Protein AF-A0A256Z9U8-F1 (afdb_monomer_lite)

Radius of gyration: 17.67 Å; chains: 1; bounding box: 43×24×36 Å

Sequence (86 aa):
MPMILAIIVTVVKHIARGLASKLKLNILNAMLWGGMISLVIEHIWHGELAPWPPFLIAMKSPTKIPIMLQDISTIGTAMILAVVGT

Secondary structure (DSSP, 8-state):
-HHHHHHHHHHHHHH-HHHHHHTTHHHHHHHHHHHHHHHHHHHHHTTS--SSS---GGGGSTTTHHHHHHHHHHHHHHHHHHHH--

pLDDT: mean 76.13, std 10.76, range [50.75, 90.56]

Foldseek 3Di:
DLVVVLVVLVVCCVVCVVVCVVVVSVVVSVVSVVVVVVVVVVCVVVVCADPDPPGGSVVVPVVCVVVVVVCCVPVVVVVVCVVVVD

Structure (mmCIF, N/CA/C/O backbone):
data_AF-A0A256Z9U8-F1
#
_entry.id   AF-A0A256Z9U8-F1
#
loop_
_atom_site.group_PDB
_atom_site.id
_atom_site.type_symbol
_atom_site.label_atom_id
_atom_site.label_alt_id
_atom_site.label_comp_id
_atom_site.label_asym_id
_atom_site.label_entity_id
_atom_site.label_seq_id
_atom_site.pdbx_PDB_ins_code
_atom_site.Cartn_x
_atom_site.Cartn_y
_atom_site.Cartn_z
_atom_site.occupancy
_atom_site.B_iso_or_equiv
_atom_site.auth_seq_id
_atom_site.auth_comp_id
_atom_site.auth_asym_id
_atom_site.auth_atom_id
_atom_site.pdbx_PDB_model_num
ATOM 1 N N . MET A 1 1 ? 6.400 2.567 0.960 1.00 64.31 1 MET A N 1
ATOM 2 C CA . MET A 1 1 ? 5.587 1.629 1.776 1.00 64.31 1 MET A CA 1
ATOM 3 C C . MET A 1 1 ? 4.075 1.966 1.802 1.00 64.31 1 MET A C 1
ATOM 5 O O . MET A 1 1 ? 3.470 1.884 2.867 1.00 64.31 1 MET A O 1
ATOM 9 N N . PRO A 1 2 ? 3.403 2.308 0.681 1.00 72.00 2 PRO A N 1
ATOM 10 C CA . PRO A 1 2 ? 1.960 2.613 0.706 1.00 72.00 2 PRO A CA 1
ATOM 11 C C . PRO A 1 2 ? 1.078 1.372 0.946 1.00 72.00 2 PRO A C 1
ATOM 13 O O . PRO A 1 2 ? 0.027 1.472 1.572 1.00 72.00 2 PRO A O 1
ATOM 16 N N . MET A 1 3 ? 1.538 0.189 0.523 1.00 83.00 3 MET A N 1
ATOM 17 C CA . MET A 1 3 ? 0.810 -1.078 0.680 1.00 83.00 3 MET A CA 1
ATOM 18 C C . MET A 1 3 ? 0.645 -1.498 2.151 1.00 83.00 3 MET A C 1
ATOM 20 O O . MET A 1 3 ? -0.452 -1.851 2.570 1.00 83.00 3 MET A O 1
ATOM 24 N N . ILE A 1 4 ? 1.708 -1.410 2.957 1.00 84.75 4 ILE A N 1
ATOM 25 C CA . ILE A 1 4 ? 1.669 -1.753 4.390 1.00 84.75 4 ILE A CA 1
ATOM 26 C C . ILE A 1 4 ? 0.677 -0.849 5.132 1.00 84.75 4 ILE A C 1
ATOM 28 O O . ILE A 1 4 ? -0.137 -1.329 5.918 1.00 84.75 4 ILE A O 1
ATOM 32 N N . LEU A 1 5 ? 0.688 0.452 4.827 1.00 83.19 5 LEU A N 1
ATOM 33 C CA . LEU A 1 5 ? -0.228 1.416 5.432 1.00 83.19 5 LEU A CA 1
ATOM 34 C C . LEU A 1 5 ? -1.692 1.122 5.064 1.00 83.19 5 LEU A C 1
ATOM 36 O O . LEU A 1 5 ? -2.564 1.180 5.930 1.00 83.19 5 LEU A O 1
ATOM 40 N N . ALA A 1 6 ? -1.961 0.749 3.808 1.00 84.12 6 ALA A N 1
ATOM 41 C CA . ALA A 1 6 ? -3.294 0.347 3.358 1.00 84.12 6 ALA A CA 1
ATOM 42 C C . ALA A 1 6 ? -3.803 -0.900 4.104 1.00 84.12 6 ALA A C 1
ATOM 44 O O . ALA A 1 6 ? -4.958 -0.937 4.534 1.00 84.12 6 ALA A O 1
ATOM 45 N N . ILE A 1 7 ? -2.940 -1.900 4.320 1.00 87.75 7 ILE A N 1
ATOM 46 C CA . ILE A 1 7 ? -3.283 -3.122 5.065 1.00 87.75 7 ILE A CA 1
ATOM 47 C C . ILE A 1 7 ? -3.603 -2.791 6.524 1.00 87.75 7 ILE A C 1
ATOM 49 O O . ILE A 1 7 ? -4.658 -3.185 7.019 1.00 87.75 7 ILE A O 1
ATOM 53 N N . ILE A 1 8 ? -2.749 -2.011 7.195 1.00 87.81 8 ILE A N 1
ATOM 54 C CA . ILE A 1 8 ? -2.968 -1.597 8.589 1.00 87.81 8 ILE A CA 1
ATOM 55 C C . ILE A 1 8 ? -4.297 -0.847 8.721 1.00 87.81 8 ILE A C 1
ATOM 57 O O . ILE A 1 8 ? -5.112 -1.193 9.573 1.00 87.81 8 ILE A O 1
ATOM 61 N N . VAL A 1 9 ? -4.570 0.131 7.849 1.00 86.19 9 VAL A N 1
ATOM 62 C CA . VAL A 1 9 ? -5.832 0.890 7.873 1.00 86.19 9 VAL A CA 1
ATOM 63 C C . VAL A 1 9 ? -7.036 -0.016 7.600 1.00 86.19 9 VAL A C 1
ATOM 65 O O . VAL A 1 9 ? -8.081 0.155 8.231 1.00 86.19 9 VAL A O 1
ATOM 68 N N . THR A 1 10 ? -6.900 -1.016 6.726 1.00 86.12 10 THR A N 1
ATOM 69 C CA . THR A 1 10 ? -7.964 -1.996 6.455 1.00 86.12 10 THR A CA 1
ATOM 70 C C . THR A 1 10 ? -8.262 -2.853 7.692 1.00 86.12 10 THR A C 1
ATOM 72 O O . THR A 1 10 ? -9.431 -3.019 8.050 1.00 86.12 10 THR A O 1
ATOM 75 N N . VAL A 1 11 ? -7.227 -3.335 8.390 1.00 89.50 11 VAL A N 1
ATOM 76 C CA . VAL A 1 11 ? -7.354 -4.117 9.634 1.00 89.50 11 VAL A CA 1
ATOM 77 C C . VAL A 1 11 ? -7.952 -3.267 10.759 1.00 89.50 11 VAL A C 1
ATOM 79 O O . VAL A 1 11 ? -8.928 -3.673 11.389 1.00 89.50 11 VAL A O 1
ATOM 82 N N . VAL A 1 12 ? -7.449 -2.046 10.964 1.00 85.94 12 VAL A N 1
ATOM 83 C CA . VAL A 1 12 ? -7.954 -1.108 11.981 1.00 85.94 12 VAL A CA 1
ATOM 84 C C . VAL A 1 12 ? -9.412 -0.733 11.716 1.00 85.94 12 VAL A C 1
ATOM 86 O O . VAL A 1 12 ? -10.225 -0.736 12.640 1.00 85.94 12 VAL A O 1
ATOM 89 N N . LYS A 1 13 ? -9.791 -0.481 10.456 1.00 82.62 13 LYS A N 1
ATOM 90 C CA . LYS A 1 13 ? -11.191 -0.253 10.066 1.00 82.62 13 LYS A CA 1
ATOM 91 C C . LYS A 1 13 ? -12.073 -1.462 10.394 1.00 82.62 13 LYS A C 1
ATOM 93 O O . LYS A 1 13 ? -13.231 -1.277 10.768 1.00 82.62 13 LYS A O 1
ATOM 98 N N . HIS A 1 14 ? -11.553 -2.680 10.243 1.00 82.06 14 HIS A N 1
ATOM 99 C CA . HIS A 1 14 ? -12.306 -3.903 10.511 1.00 82.06 14 HIS A CA 1
ATOM 100 C C . HIS A 1 14 ? -12.562 -4.116 12.011 1.00 82.06 14 HIS A C 1
ATOM 102 O O . HIS A 1 14 ? -13.668 -4.514 12.373 1.00 82.06 14 HIS A O 1
ATOM 108 N N . ILE A 1 15 ? -11.582 -3.785 12.860 1.00 86.25 15 ILE A N 1
ATOM 109 C CA . ILE A 1 15 ? -11.647 -3.927 14.324 1.00 86.25 15 ILE A CA 1
ATOM 110 C C . ILE A 1 15 ? -12.429 -2.770 14.971 1.00 86.25 15 ILE A C 1
ATOM 112 O O . ILE A 1 15 ? -13.289 -2.992 15.818 1.00 86.25 15 ILE A O 1
ATOM 116 N N . ALA A 1 16 ? -12.185 -1.527 14.551 1.00 80.19 16 ALA A N 1
ATOM 117 C CA . ALA A 1 16 ? -12.703 -0.323 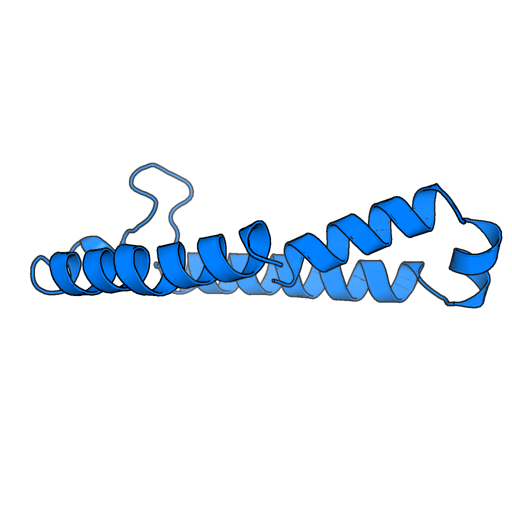15.202 1.00 80.19 16 ALA A CA 1
ATOM 118 C C . ALA A 1 16 ? -13.748 0.420 14.347 1.00 80.19 16 ALA A C 1
ATOM 120 O O . ALA A 1 16 ? -13.636 1.627 14.117 1.00 80.19 16 ALA A O 1
ATOM 121 N N . ARG A 1 17 ? -14.800 -0.278 13.887 1.00 70.69 17 ARG A N 1
ATOM 122 C CA . ARG A 1 17 ? -15.834 0.282 12.982 1.00 70.69 17 ARG A CA 1
ATOM 123 C C . ARG A 1 17 ? -16.470 1.590 13.489 1.00 70.69 17 ARG A C 1
ATOM 125 O O . ARG A 1 17 ? -16.745 2.481 12.687 1.00 70.69 17 ARG A O 1
ATOM 132 N N . GLY A 1 18 ? -16.647 1.735 14.807 1.00 72.62 18 GLY A N 1
ATOM 133 C CA . GLY A 1 18 ? -17.219 2.938 15.430 1.00 72.62 18 GLY A CA 1
ATOM 134 C C . GLY A 1 18 ? -16.338 4.191 15.315 1.00 72.62 18 GLY A C 1
ATOM 135 O O . GLY A 1 18 ? -16.844 5.277 15.036 1.00 72.62 18 GLY A O 1
ATOM 136 N N . LEU A 1 19 ? -15.016 4.050 15.462 1.00 70.38 19 LEU A N 1
ATOM 137 C CA . LEU A 1 19 ? -14.057 5.149 15.275 1.00 70.38 19 LEU A CA 1
ATOM 138 C C . LEU A 1 19 ? -13.721 5.359 13.795 1.00 70.38 19 LEU A C 1
ATOM 140 O O . LEU A 1 19 ? -13.536 6.492 13.355 1.00 70.38 19 LEU A O 1
ATOM 144 N N . ALA A 1 20 ? -13.727 4.282 13.008 1.00 70.81 20 ALA A N 1
ATOM 145 C CA . ALA A 1 20 ? -13.453 4.320 11.579 1.00 70.81 20 ALA A CA 1
ATOM 146 C C . ALA A 1 20 ? -14.444 5.193 10.800 1.00 70.81 20 ALA A C 1
ATOM 148 O O . ALA A 1 20 ? -14.047 5.886 9.861 1.00 70.81 20 ALA A O 1
ATOM 149 N N . SER A 1 21 ? -15.717 5.186 11.208 1.00 68.31 21 SER A N 1
ATOM 150 C CA . SER A 1 21 ? -16.745 6.030 10.596 1.00 68.31 21 SER A CA 1
ATOM 151 C C . SER A 1 21 ? -16.582 7.507 10.984 1.00 68.31 21 SER A C 1
ATOM 153 O O . SER A 1 21 ? -16.697 8.381 10.127 1.00 68.31 21 SER A O 1
ATOM 155 N N . LYS A 1 22 ? -16.211 7.800 12.243 1.00 74.31 22 LYS A N 1
ATOM 156 C CA . LYS A 1 22 ? -15.951 9.176 12.714 1.00 74.31 22 LYS A CA 1
ATOM 157 C C . LYS A 1 22 ? -14.724 9.806 12.052 1.00 74.31 22 LYS A C 1
ATOM 159 O O . LYS A 1 22 ? -14.751 10.979 11.700 1.00 74.31 22 LYS A O 1
ATOM 164 N N . LEU A 1 23 ? -13.670 9.018 11.851 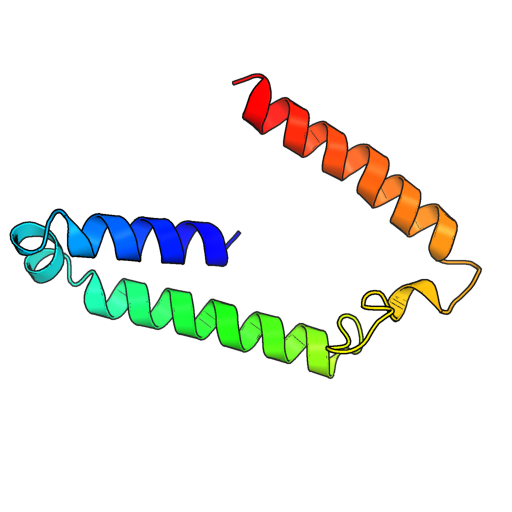1.00 79.00 23 LEU A N 1
ATOM 165 C CA . LEU A 1 23 ? -12.397 9.458 11.269 1.00 79.00 23 LEU A CA 1
ATOM 166 C C . LEU A 1 23 ? -12.360 9.375 9.734 1.00 79.00 23 LEU A C 1
ATOM 168 O O . LEU A 1 23 ? -11.311 9.602 9.139 1.00 79.00 23 LEU A O 1
ATOM 172 N N . LYS A 1 24 ? -13.475 9.023 9.074 1.00 82.38 24 LYS A N 1
ATOM 173 C CA . LYS A 1 24 ? -13.546 8.825 7.614 1.00 82.38 24 LYS A CA 1
ATOM 174 C C . LYS A 1 24 ? -12.461 7.875 7.075 1.00 82.38 24 LYS A C 1
ATOM 176 O O . LYS A 1 24 ? -12.015 8.023 5.936 1.00 82.38 24 LYS A O 1
ATOM 181 N N . LEU A 1 25 ? -12.090 6.840 7.841 1.00 81.56 25 LEU A N 1
ATOM 182 C CA . LEU A 1 25 ? -11.065 5.862 7.436 1.00 81.56 25 LEU A CA 1
ATOM 183 C C . LEU A 1 25 ? -11.411 5.153 6.121 1.00 81.56 25 LEU A C 1
ATOM 185 O O . LEU A 1 25 ? -10.530 4.630 5.452 1.00 81.56 25 LEU A O 1
ATOM 189 N N . ASN A 1 26 ? -12.684 5.155 5.721 1.00 81.00 26 ASN A N 1
ATOM 190 C CA . ASN A 1 26 ? -13.109 4.612 4.437 1.0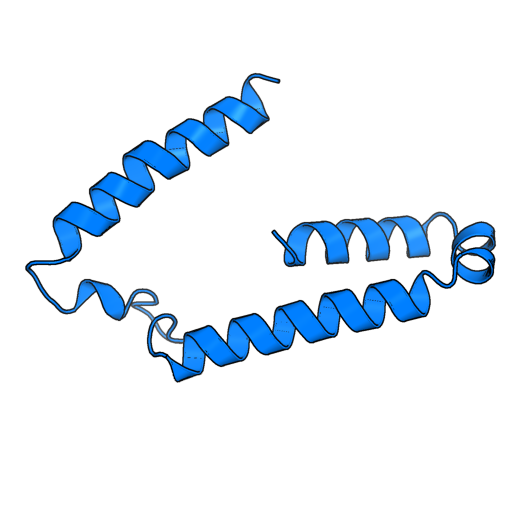0 81.00 26 ASN A CA 1
ATOM 191 C C . ASN A 1 26 ? -12.548 5.402 3.238 1.00 81.00 26 ASN A C 1
ATOM 193 O O . ASN A 1 26 ? -12.105 4.794 2.268 1.00 81.00 26 ASN A O 1
ATOM 197 N N . ILE A 1 27 ? -12.517 6.737 3.328 1.00 87.00 27 ILE A N 1
ATOM 198 C CA . ILE A 1 27 ? -11.945 7.610 2.289 1.00 87.00 27 ILE A CA 1
ATOM 199 C C . ILE A 1 27 ? -10.425 7.474 2.280 1.00 87.00 27 ILE A C 1
ATOM 201 O O . ILE A 1 27 ? -9.836 7.293 1.219 1.00 87.00 27 ILE A O 1
ATOM 205 N N . LEU A 1 28 ? -9.800 7.475 3.461 1.00 86.19 28 LEU A N 1
ATOM 206 C CA . LEU A 1 28 ? -8.355 7.279 3.580 1.00 86.19 28 LEU A CA 1
ATOM 207 C C . LEU A 1 28 ? -7.917 5.934 2.982 1.00 86.19 28 LEU A C 1
ATOM 209 O O . LEU A 1 28 ? -6.957 5.879 2.219 1.00 86.19 28 LEU A O 1
ATOM 213 N N . ASN A 1 29 ? -8.656 4.859 3.271 1.00 86.38 29 ASN A N 1
ATOM 214 C CA . ASN A 1 29 ? -8.403 3.544 2.692 1.00 86.38 29 ASN A CA 1
ATOM 215 C C . ASN A 1 29 ? -8.529 3.565 1.161 1.00 86.38 29 ASN A C 1
ATOM 217 O O . ASN A 1 29 ? -7.673 3.017 0.476 1.00 86.38 29 ASN A O 1
ATOM 221 N N . ALA A 1 30 ? -9.554 4.226 0.614 1.00 86.62 30 ALA A N 1
ATOM 222 C CA . ALA A 1 30 ? -9.729 4.348 -0.833 1.00 86.62 30 ALA A CA 1
ATOM 223 C C . ALA A 1 30 ? -8.581 5.125 -1.506 1.00 86.62 30 ALA A C 1
ATOM 225 O O . ALA A 1 30 ? -8.107 4.706 -2.558 1.00 86.62 30 ALA A O 1
ATOM 226 N N . MET A 1 31 ? -8.084 6.204 -0.888 1.00 88.75 31 MET A N 1
ATOM 227 C CA . MET A 1 31 ? -6.933 6.962 -1.404 1.00 88.75 31 MET A CA 1
ATOM 228 C C . MET A 1 31 ? -5.634 6.149 -1.347 1.00 88.75 31 MET A C 1
ATOM 230 O O . MET A 1 31 ? -4.856 6.175 -2.297 1.00 88.75 31 MET A O 1
ATOM 234 N N . LEU A 1 32 ? -5.412 5.391 -0.267 1.00 89.25 32 LEU A N 1
ATOM 235 C CA . LEU A 1 32 ? -4.236 4.527 -0.116 1.00 89.25 32 LEU A CA 1
ATOM 236 C C . LEU A 1 32 ? -4.225 3.386 -1.139 1.00 89.25 32 LEU A C 1
ATOM 238 O O . LEU A 1 32 ? -3.200 3.141 -1.774 1.00 89.25 32 LEU A O 1
ATOM 242 N N . TRP A 1 33 ? -5.365 2.719 -1.333 1.00 88.25 33 TRP A N 1
ATOM 243 C CA . TRP A 1 33 ? -5.510 1.685 -2.358 1.00 88.25 33 TRP A CA 1
ATOM 244 C C . TRP A 1 33 ? -5.399 2.258 -3.773 1.00 88.25 33 TRP A C 1
ATOM 246 O O . TRP A 1 33 ? -4.723 1.668 -4.609 1.00 88.25 33 TRP A O 1
ATOM 256 N N . GLY A 1 34 ? -5.980 3.433 -4.031 1.00 90.56 34 GLY A N 1
ATOM 257 C CA . GLY A 1 34 ? -5.840 4.128 -5.311 1.00 90.56 34 GLY A CA 1
ATOM 258 C C . GLY A 1 34 ? -4.386 4.477 -5.638 1.00 90.56 34 GLY A C 1
ATOM 259 O O . GLY A 1 34 ? -3.909 4.162 -6.725 1.00 90.56 34 GLY A O 1
ATOM 260 N N . GLY A 1 35 ? -3.650 5.050 -4.680 1.00 86.88 35 GLY A N 1
ATOM 261 C CA . GLY A 1 35 ? -2.229 5.364 -4.847 1.00 86.88 35 GLY A CA 1
ATOM 262 C C . GLY A 1 35 ? -1.363 4.118 -5.048 1.00 86.88 35 GLY A C 1
ATOM 263 O O . GLY A 1 35 ? -0.477 4.119 -5.895 1.00 86.88 35 GLY A O 1
ATOM 264 N N . MET A 1 36 ? -1.646 3.030 -4.325 1.00 86.44 36 MET A N 1
ATOM 265 C CA . MET A 1 36 ? -0.958 1.746 -4.499 1.00 86.44 36 MET A CA 1
ATOM 266 C C . MET A 1 36 ? -1.160 1.173 -5.905 1.00 86.44 36 MET A C 1
ATOM 268 O O . MET A 1 36 ? -0.183 0.795 -6.547 1.00 86.44 36 MET A O 1
ATOM 272 N N . ILE A 1 37 ? -2.399 1.155 -6.401 1.00 86.81 37 ILE A N 1
ATOM 273 C CA . ILE A 1 37 ? -2.716 0.641 -7.738 1.00 86.81 37 ILE A CA 1
ATOM 274 C C . ILE A 1 37 ? -2.047 1.503 -8.813 1.00 86.81 37 ILE A C 1
ATOM 276 O O . ILE A 1 37 ? -1.425 0.958 -9.722 1.00 86.81 37 ILE A O 1
ATOM 280 N N . SER A 1 38 ? -2.114 2.832 -8.686 1.00 85.88 38 SER A N 1
ATOM 281 C CA . SER A 1 38 ? -1.476 3.753 -9.634 1.00 85.88 38 SER A CA 1
ATOM 282 C C . SER A 1 38 ? 0.035 3.532 -9.711 1.00 85.88 38 SER A C 1
ATOM 284 O O . SER A 1 38 ? 0.589 3.449 -10.800 1.00 85.88 38 SER A O 1
ATOM 286 N N . LEU A 1 39 ? 0.689 3.347 -8.564 1.00 82.06 39 LEU A N 1
ATOM 287 C CA . LEU A 1 39 ? 2.134 3.148 -8.488 1.00 82.06 39 LEU A CA 1
ATOM 288 C C . LEU A 1 39 ? 2.558 1.797 -9.089 1.00 82.06 39 LEU A C 1
ATOM 290 O O . LEU A 1 39 ? 3.571 1.719 -9.777 1.00 82.06 39 LEU A O 1
ATOM 294 N N . VAL A 1 40 ? 1.762 0.736 -8.902 1.00 80.31 40 VAL A N 1
ATOM 295 C CA . VAL A 1 40 ? 1.995 -0.563 -9.563 1.00 80.31 40 VAL A CA 1
ATOM 296 C C . VAL A 1 40 ? 1.854 -0.439 -11.081 1.00 80.31 40 VAL A C 1
ATOM 298 O O . VAL A 1 40 ? 2.693 -0.959 -11.815 1.00 80.31 40 VAL A O 1
ATOM 301 N N . ILE A 1 41 ? 0.832 0.276 -11.558 1.00 84.25 41 ILE A N 1
ATOM 302 C CA . ILE A 1 41 ? 0.630 0.525 -12.992 1.00 84.25 41 ILE A CA 1
ATOM 303 C C . ILE A 1 41 ? 1.813 1.300 -13.577 1.00 84.25 41 ILE A C 1
ATOM 305 O O . ILE A 1 41 ? 2.298 0.936 -14.646 1.00 84.25 41 ILE A O 1
ATOM 309 N N . GLU A 1 42 ? 2.321 2.314 -12.873 1.00 80.06 42 GLU A N 1
ATOM 310 C CA . GLU A 1 42 ? 3.492 3.079 -13.313 1.00 80.06 42 GLU A CA 1
ATOM 311 C C . GLU A 1 42 ? 4.728 2.200 -13.487 1.00 80.06 42 GLU A C 1
ATOM 313 O O . GLU A 1 42 ? 5.422 2.348 -14.489 1.00 80.06 42 GLU A O 1
ATOM 318 N N . HIS A 1 43 ? 4.982 1.262 -12.575 1.00 73.25 43 HIS A N 1
ATOM 319 C CA . HIS A 1 43 ? 6.143 0.375 -12.683 1.00 73.25 43 HIS A CA 1
ATOM 320 C C . HIS A 1 43 ? 5.984 -0.683 -13.784 1.00 73.25 43 HIS A C 1
ATOM 322 O O . HIS A 1 43 ? 6.971 -1.076 -14.411 1.00 73.25 43 HIS A O 1
ATOM 328 N N . ILE A 1 44 ? 4.752 -1.134 -14.049 1.00 74.94 44 ILE A N 1
ATOM 329 C CA . ILE A 1 44 ? 4.456 -2.017 -15.186 1.00 74.94 44 ILE A CA 1
ATOM 330 C C . ILE A 1 44 ? 4.662 -1.257 -16.504 1.00 74.94 44 ILE A C 1
ATOM 332 O O . ILE A 1 44 ? 5.291 -1.777 -17.424 1.00 74.94 44 ILE A O 1
ATOM 336 N N . TRP A 1 45 ? 4.181 -0.012 -16.590 1.00 74.81 45 TRP A N 1
ATOM 337 C CA . TRP A 1 45 ? 4.304 0.827 -17.785 1.00 74.81 45 TRP A CA 1
ATOM 338 C C . TRP A 1 45 ? 5.742 1.299 -18.043 1.00 74.81 45 TRP A C 1
ATOM 340 O O . TRP A 1 45 ? 6.177 1.336 -19.191 1.00 74.81 45 TRP A O 1
ATOM 350 N N . HIS A 1 46 ? 6.509 1.598 -16.989 1.00 70.81 46 HIS A N 1
ATOM 351 C CA . HIS A 1 46 ? 7.942 1.906 -17.083 1.00 70.81 46 HIS A CA 1
ATOM 352 C C . HIS A 1 46 ? 8.807 0.674 -17.398 1.00 70.81 46 HIS A C 1
ATOM 354 O O . HIS A 1 46 ? 10.003 0.815 -17.651 1.00 70.81 46 HIS A O 1
ATOM 360 N N . GLY A 1 47 ? 8.223 -0.530 -17.431 1.00 65.75 47 GLY A N 1
ATOM 361 C CA . GLY A 1 47 ? 8.936 -1.756 -17.782 1.00 65.75 47 GLY A CA 1
ATOM 362 C C . GLY A 1 47 ? 9.906 -2.234 -16.700 1.00 65.75 47 GLY A C 1
ATOM 363 O O . GLY A 1 47 ? 10.830 -2.986 -16.999 1.00 65.75 47 GLY A O 1
ATOM 364 N N . GLU A 1 48 ? 9.708 -1.812 -15.451 1.00 62.25 48 GLU A N 1
ATOM 365 C CA . GLU A 1 48 ? 10.509 -2.237 -14.297 1.00 62.25 48 GLU A CA 1
ATOM 366 C C . GLU A 1 48 ? 9.939 -3.498 -13.633 1.00 62.25 48 GLU A C 1
ATOM 368 O O . GLU A 1 48 ? 10.683 -4.252 -13.006 1.00 62.25 48 GLU A O 1
ATOM 373 N N . LEU A 1 49 ? 8.639 -3.758 -13.825 1.00 63.44 49 LEU A N 1
ATOM 374 C CA . LEU A 1 49 ? 7.909 -4.914 -13.306 1.00 63.44 49 LEU A CA 1
ATOM 375 C C . LEU A 1 49 ? 7.155 -5.637 -14.437 1.00 63.44 49 LEU A C 1
ATOM 377 O O . LEU A 1 49 ? 6.222 -5.087 -15.018 1.00 63.44 49 LEU A O 1
ATOM 381 N N . ALA A 1 50 ? 7.518 -6.891 -14.728 1.00 63.09 50 ALA A N 1
ATOM 382 C CA . ALA A 1 50 ? 6.695 -7.791 -15.551 1.00 63.09 50 ALA A CA 1
ATOM 383 C C . ALA A 1 50 ? 5.817 -8.692 -14.671 1.00 63.09 50 ALA A C 1
ATOM 385 O O . ALA A 1 50 ? 6.313 -9.199 -13.671 1.00 63.09 50 ALA A O 1
ATOM 386 N N . PRO A 1 51 ? 4.557 -8.981 -15.050 1.00 66.62 51 PRO A N 1
ATOM 387 C CA . PRO A 1 51 ? 3.721 -9.965 -14.357 1.00 66.62 51 PRO A CA 1
ATOM 388 C C . PRO A 1 51 ? 4.121 -11.427 -14.641 1.00 66.62 51 PRO A C 1
ATOM 390 O O . PRO A 1 51 ? 3.595 -12.336 -14.002 1.00 66.62 51 PRO A O 1
ATOM 393 N N . TRP A 1 52 ? 5.050 -11.667 -15.572 1.00 65.25 52 TRP A N 1
ATOM 394 C CA . TRP A 1 52 ? 5.650 -12.976 -15.844 1.00 65.25 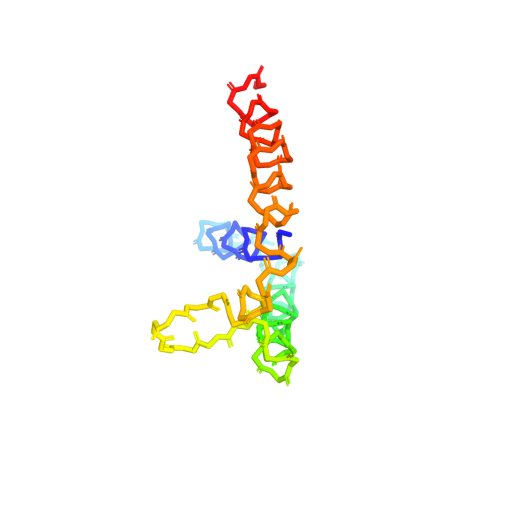52 TRP A CA 1
ATOM 395 C C . TRP A 1 52 ? 7.130 -13.001 -15.420 1.00 65.25 52 TRP A C 1
ATOM 397 O O . TRP A 1 52 ? 7.821 -11.985 -15.532 1.00 65.25 52 TRP A O 1
ATOM 407 N N . PRO A 1 53 ? 7.655 -14.149 -14.954 1.00 60.06 53 PRO A N 1
ATOM 408 C CA . PRO A 1 53 ? 9.075 -14.274 -14.645 1.00 60.06 53 PRO A CA 1
ATOM 409 C C . PRO A 1 53 ? 9.919 -14.076 -15.922 1.00 60.06 53 PRO A C 1
ATOM 411 O O . PRO A 1 53 ? 9.557 -14.629 -16.965 1.00 60.06 53 PRO A O 1
ATOM 414 N N . PRO A 1 54 ? 11.047 -13.335 -15.881 1.00 62.78 54 PRO A N 1
ATOM 415 C CA . PRO A 1 54 ? 11.691 -12.695 -14.728 1.00 62.78 54 PRO A CA 1
ATOM 416 C C . PRO A 1 54 ? 11.170 -11.268 -14.450 1.00 62.78 54 PRO A C 1
ATOM 418 O O . PRO A 1 54 ? 11.287 -10.375 -15.283 1.00 62.78 54 PRO A O 1
ATOM 421 N N . PHE A 1 55 ? 10.659 -11.048 -13.234 1.00 61.69 55 PHE A N 1
ATOM 422 C CA . PHE A 1 55 ? 9.977 -9.818 -12.798 1.00 61.69 55 PHE A CA 1
ATOM 423 C C . PHE A 1 55 ? 10.839 -8.537 -12.872 1.00 61.69 55 PHE A C 1
ATOM 425 O O . PHE A 1 55 ? 10.284 -7.450 -12.987 1.00 61.69 55 PHE A O 1
ATOM 432 N N . LEU A 1 56 ? 12.176 -8.660 -12.837 1.00 62.78 56 LEU A N 1
ATOM 433 C CA . LEU A 1 56 ? 13.154 -7.559 -12.847 1.00 62.78 56 LEU A CA 1
ATOM 434 C C . LEU A 1 56 ? 13.710 -7.299 -14.257 1.00 62.78 56 LEU A C 1
ATOM 436 O O . LEU A 1 56 ? 14.893 -7.526 -14.526 1.00 62.78 56 LEU A O 1
ATOM 440 N N . ILE A 1 57 ? 12.876 -6.812 -15.179 1.00 59.22 57 ILE A N 1
ATOM 441 C CA . ILE A 1 57 ? 13.298 -6.553 -16.572 1.00 59.22 57 ILE A CA 1
ATOM 442 C C . ILE A 1 57 ? 14.440 -5.514 -16.643 1.00 59.22 57 ILE A C 1
ATOM 444 O O . ILE A 1 57 ? 15.266 -5.564 -17.557 1.00 59.22 57 ILE A O 1
ATOM 448 N N . ALA A 1 58 ? 14.578 -4.644 -15.636 1.00 54.94 58 ALA A N 1
ATOM 449 C CA . ALA A 1 58 ? 15.693 -3.700 -15.502 1.00 54.94 58 ALA A CA 1
ATOM 450 C C . ALA A 1 58 ? 17.088 -4.371 -15.420 1.00 54.94 58 ALA A C 1
ATOM 452 O O . ALA A 1 58 ? 18.092 -3.757 -15.788 1.00 54.94 58 ALA A O 1
ATOM 453 N N . MET A 1 59 ? 17.165 -5.653 -15.039 1.00 53.59 59 MET A N 1
ATOM 454 C CA . MET A 1 59 ? 18.404 -6.448 -15.040 1.00 53.59 59 MET A CA 1
ATOM 455 C C . MET A 1 59 ? 18.806 -6.965 -16.432 1.00 53.59 59 MET A C 1
ATOM 457 O O . MET A 1 59 ? 19.827 -7.633 -16.567 1.00 53.59 59 MET A O 1
ATOM 461 N N . LYS A 1 60 ? 18.049 -6.667 -17.495 1.00 53.59 60 LYS A N 1
ATOM 462 C CA . LYS A 1 60 ? 18.361 -7.135 -18.857 1.00 53.59 60 LYS A CA 1
ATOM 463 C C . LYS A 1 60 ? 19.624 -6.486 -19.452 1.00 53.59 60 LYS A C 1
ATOM 465 O O . LYS A 1 60 ? 20.182 -7.017 -20.408 1.00 53.59 60 LYS A O 1
ATOM 470 N N . SER A 1 61 ? 20.096 -5.367 -18.890 1.00 55.47 61 SER A N 1
ATOM 471 C CA . SER A 1 61 ? 21.377 -4.750 -19.262 1.00 55.47 61 SER A CA 1
ATOM 472 C C . SER A 1 61 ? 22.502 -5.286 -18.362 1.00 55.47 61 SER A C 1
ATOM 474 O O . SER A 1 61 ? 22.502 -4.973 -17.168 1.00 55.47 61 SER A O 1
ATOM 476 N N . PRO A 1 62 ? 23.490 -6.038 -18.890 1.00 58.50 62 PRO A N 1
ATOM 477 C CA . PRO A 1 62 ? 24.505 -6.733 -18.084 1.00 58.50 62 PRO A CA 1
ATOM 478 C C . PRO A 1 62 ? 25.370 -5.803 -17.220 1.00 58.50 62 PRO A C 1
ATOM 480 O O . PRO A 1 62 ? 25.892 -6.213 -16.190 1.00 58.50 62 PRO A O 1
ATOM 483 N N . THR A 1 63 ? 25.467 -4.527 -17.588 1.00 61.50 63 THR A N 1
ATOM 484 C CA . THR A 1 63 ? 26.164 -3.476 -16.833 1.00 61.50 63 THR A CA 1
ATOM 485 C C . THR A 1 63 ? 25.440 -3.015 -15.566 1.00 61.50 63 THR A C 1
ATOM 487 O O . THR A 1 63 ? 26.092 -2.493 -14.668 1.00 61.50 63 THR A O 1
ATOM 490 N N . LYS A 1 64 ? 24.116 -3.198 -15.462 1.00 59.59 64 LYS A N 1
ATOM 491 C CA . LYS A 1 64 ? 23.299 -2.710 -14.330 1.00 59.59 64 LYS A CA 1
ATOM 492 C C . LYS A 1 64 ? 22.969 -3.791 -13.293 1.00 59.59 64 LYS A C 1
ATOM 494 O O . LYS A 1 64 ? 22.579 -3.462 -12.178 1.00 59.59 64 LYS A O 1
ATOM 499 N N . ILE A 1 65 ? 23.186 -5.062 -13.639 1.00 63.72 65 ILE A N 1
ATOM 500 C CA . ILE A 1 65 ? 23.006 -6.226 -12.757 1.00 63.72 65 ILE A CA 1
ATOM 501 C C . ILE A 1 65 ? 23.813 -6.117 -11.449 1.00 63.72 65 ILE A C 1
ATOM 503 O O . ILE A 1 65 ? 23.206 -6.265 -10.388 1.00 63.72 65 ILE A O 1
ATOM 507 N N . PRO A 1 66 ? 25.141 -5.860 -11.470 1.00 66.12 66 PRO A N 1
ATOM 508 C CA . PRO A 1 66 ? 25.924 -5.850 -10.234 1.00 66.12 66 PRO A CA 1
ATOM 509 C C . PRO A 1 66 ? 25.544 -4.687 -9.310 1.00 66.12 66 PRO A C 1
ATOM 511 O O . PRO A 1 66 ? 25.502 -4.867 -8.099 1.00 66.12 66 PRO A O 1
ATOM 514 N N . ILE A 1 67 ? 25.196 -3.529 -9.879 1.00 70.69 67 ILE A N 1
ATOM 515 C CA . ILE A 1 67 ? 24.797 -2.330 -9.126 1.00 70.69 67 ILE A CA 1
ATOM 516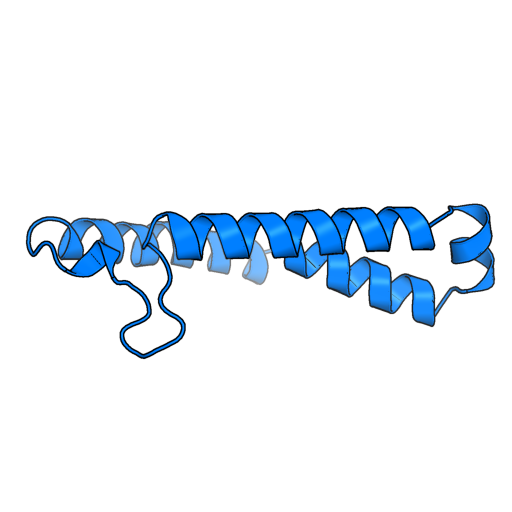 C C . ILE A 1 67 ? 23.452 -2.559 -8.426 1.00 70.69 67 ILE A C 1
ATOM 518 O O . ILE A 1 67 ? 23.353 -2.366 -7.221 1.00 70.69 67 ILE A O 1
ATOM 522 N N . MET A 1 68 ? 22.446 -3.088 -9.132 1.00 71.12 68 MET A N 1
ATOM 523 C CA . MET A 1 68 ? 21.151 -3.409 -8.514 1.00 71.12 68 MET A CA 1
ATOM 524 C C . MET A 1 68 ? 21.260 -4.482 -7.426 1.00 71.12 68 MET A C 1
ATOM 526 O O . MET A 1 68 ? 20.594 -4.380 -6.399 1.00 71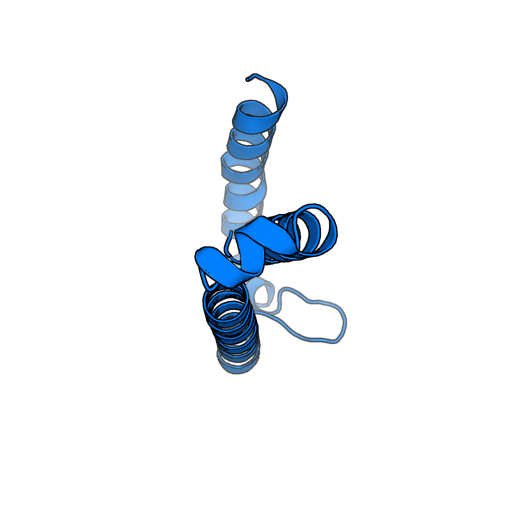.12 68 MET A O 1
ATOM 530 N N . LEU A 1 69 ? 22.087 -5.515 -7.623 1.00 77.50 69 LEU A N 1
ATOM 531 C CA . LEU A 1 69 ? 22.299 -6.539 -6.594 1.00 77.50 69 LEU A CA 1
ATOM 532 C C . LEU A 1 69 ? 23.004 -5.969 -5.362 1.00 77.50 69 LEU A C 1
ATOM 534 O O . LEU A 1 69 ? 22.662 -6.337 -4.239 1.00 77.50 69 LEU A O 1
ATOM 538 N N . GLN A 1 70 ? 23.950 -5.054 -5.560 1.00 80.00 70 GLN A N 1
ATOM 539 C CA . GLN A 1 70 ? 24.618 -4.361 -4.469 1.00 80.00 70 GLN A CA 1
ATOM 540 C C . GLN A 1 70 ? 23.653 -3.450 -3.706 1.00 80.00 70 GLN A C 1
ATOM 542 O O . GLN A 1 70 ? 23.670 -3.465 -2.476 1.00 80.00 70 GLN A O 1
ATOM 547 N N . ASP A 1 71 ? 22.770 -2.732 -4.398 1.00 75.69 71 ASP A N 1
ATOM 548 C CA . ASP A 1 71 ? 21.756 -1.877 -3.774 1.00 75.69 71 ASP A CA 1
ATOM 549 C C . ASP A 1 71 ? 20.740 -2.705 -2.975 1.00 75.69 71 ASP A C 1
ATOM 551 O O . ASP A 1 71 ? 20.464 -2.400 -1.815 1.00 75.69 71 ASP A O 1
ATOM 555 N N . ILE A 1 72 ? 20.248 -3.818 -3.532 1.00 79.69 72 ILE A N 1
ATOM 556 C CA . ILE A 1 72 ? 19.365 -4.752 -2.813 1.00 79.69 72 ILE A CA 1
ATOM 557 C C . ILE A 1 72 ? 20.085 -5.352 -1.600 1.00 79.69 72 ILE A C 1
ATOM 559 O O . ILE A 1 72 ? 19.500 -5.451 -0.523 1.00 79.69 72 ILE A O 1
ATOM 563 N N . SER A 1 73 ? 21.356 -5.728 -1.744 1.00 82.62 73 SER A N 1
ATOM 564 C CA . SER A 1 73 ? 22.141 -6.293 -0.649 1.00 82.62 73 SER A CA 1
ATOM 565 C C . SER A 1 73 ? 22.377 -5.274 0.457 1.00 82.62 73 SER A C 1
ATOM 567 O O . SER A 1 73 ? 22.213 -5.603 1.621 1.00 82.62 73 SER A O 1
ATOM 569 N N . THR A 1 74 ? 22.795 -4.056 0.136 1.00 83.75 74 THR A N 1
ATOM 570 C CA . THR A 1 74 ? 23.223 -3.069 1.138 1.00 83.75 74 THR A CA 1
ATOM 571 C C . THR A 1 74 ? 22.040 -2.328 1.745 1.00 83.75 74 THR A C 1
ATOM 573 O O . THR A 1 74 ? 21.884 -2.315 2.964 1.00 83.75 74 THR A O 1
ATOM 576 N N . ILE A 1 75 ? 21.156 -1.776 0.916 1.00 83.50 75 ILE A N 1
ATOM 577 C CA . ILE A 1 75 ? 19.984 -1.033 1.383 1.00 83.50 75 ILE A CA 1
ATOM 578 C C . ILE A 1 75 ? 18.950 -2.003 1.958 1.00 83.50 75 ILE A C 1
ATOM 580 O O . ILE A 1 75 ? 18.398 -1.746 3.027 1.00 83.50 75 ILE A O 1
ATOM 584 N N . GLY A 1 76 ? 18.731 -3.150 1.309 1.00 81.19 76 GLY A N 1
ATOM 585 C CA . GLY A 1 76 ? 17.789 -4.159 1.794 1.00 81.19 76 GLY A CA 1
ATOM 586 C C . GLY A 1 76 ? 18.190 -4.739 3.151 1.00 81.19 76 GLY A C 1
ATOM 587 O O . GLY A 1 76 ? 17.345 -4.831 4.041 1.00 81.19 76 GLY A O 1
ATOM 588 N N . THR A 1 77 ? 19.472 -5.061 3.366 1.00 84.81 77 THR A N 1
ATOM 589 C CA . THR A 1 77 ? 19.935 -5.532 4.686 1.00 84.81 77 THR A CA 1
ATOM 590 C C . THR A 1 77 ? 19.887 -4.435 5.743 1.00 84.81 77 THR A C 1
ATOM 592 O O . THR A 1 77 ? 19.434 -4.706 6.852 1.00 84.81 77 THR A O 1
ATOM 595 N N . ALA A 1 78 ? 20.262 -3.195 5.413 1.00 84.88 78 ALA A N 1
ATOM 596 C CA . ALA A 1 78 ? 20.146 -2.067 6.335 1.00 84.88 78 ALA A CA 1
ATOM 597 C C . ALA A 1 78 ? 18.692 -1.839 6.782 1.00 84.88 78 ALA A C 1
ATOM 599 O O . ALA A 1 78 ? 18.432 -1.639 7.967 1.00 84.88 78 ALA A O 1
ATOM 600 N N . MET A 1 79 ? 17.732 -1.935 5.858 1.00 83.31 79 MET A N 1
ATOM 601 C CA . MET A 1 79 ? 16.306 -1.831 6.175 1.00 83.31 79 MET A CA 1
ATOM 602 C C . MET A 1 79 ? 15.813 -2.997 7.039 1.00 83.31 79 MET A C 1
ATOM 604 O O . MET A 1 79 ? 15.054 -2.769 7.976 1.00 83.31 79 MET A O 1
ATOM 608 N N . ILE A 1 80 ? 16.251 -4.233 6.767 1.00 86.44 80 ILE A N 1
ATOM 609 C CA . ILE A 1 80 ? 15.913 -5.397 7.604 1.00 86.44 80 ILE A CA 1
ATOM 610 C C . ILE A 1 80 ? 16.446 -5.203 9.025 1.00 86.44 80 ILE A C 1
ATOM 612 O O . ILE A 1 80 ? 15.705 -5.393 9.986 1.00 86.44 80 ILE A O 1
ATOM 616 N N . LEU A 1 81 ? 17.703 -4.780 9.166 1.00 85.12 81 LEU A N 1
ATOM 617 C CA . LEU A 1 81 ? 18.314 -4.512 10.466 1.00 85.12 81 LEU A CA 1
ATOM 618 C C . LEU A 1 81 ? 17.607 -3.379 11.212 1.00 85.12 81 LEU A C 1
ATOM 620 O O . LEU A 1 81 ? 17.428 -3.479 12.418 1.00 85.12 81 LEU A O 1
ATOM 624 N N . ALA A 1 82 ? 17.157 -2.339 10.511 1.00 84.81 82 ALA A N 1
ATOM 625 C CA . ALA A 1 82 ? 16.408 -1.247 11.121 1.00 84.81 82 ALA A CA 1
ATOM 626 C C . ALA A 1 82 ? 15.020 -1.669 11.630 1.00 84.81 82 ALA A C 1
ATOM 628 O O . ALA A 1 82 ? 14.519 -1.045 12.550 1.00 84.81 82 ALA A O 1
ATOM 629 N N . VAL A 1 83 ? 14.396 -2.696 11.044 1.00 84.00 83 VAL A N 1
ATOM 630 C CA . VAL A 1 83 ? 13.068 -3.188 11.462 1.00 84.00 83 VAL A CA 1
ATOM 631 C C . VAL A 1 83 ? 13.166 -4.290 12.516 1.00 84.00 83 VAL A C 1
ATOM 633 O O . VAL A 1 83 ? 12.305 -4.386 13.379 1.00 84.00 83 VAL A O 1
ATOM 636 N N . VAL A 1 84 ? 14.183 -5.147 12.431 1.00 87.94 84 VAL A N 1
ATOM 637 C CA . VAL A 1 84 ? 14.385 -6.260 13.374 1.00 87.94 84 VAL A CA 1
ATOM 638 C C . VAL A 1 84 ? 15.184 -5.821 14.605 1.00 87.94 84 VAL A C 1
ATOM 640 O O . VAL A 1 84 ? 15.048 -6.417 15.669 1.00 87.94 84 VAL A O 1
ATOM 643 N N . GLY A 1 85 ? 16.031 -4.799 14.465 1.00 63.41 85 GLY A N 1
ATOM 644 C CA . GLY A 1 85 ? 16.881 -4.268 15.531 1.00 63.41 85 GLY A CA 1
ATOM 645 C C . GLY A 1 85 ? 16.239 -3.178 16.397 1.00 63.41 85 GLY A C 1
ATOM 646 O O . GLY A 1 85 ? 16.888 -2.736 17.343 1.00 63.41 85 GLY A O 1
ATOM 647 N N . THR A 1 86 ? 15.012 -2.743 16.091 1.00 50.75 86 THR A N 1
ATOM 648 C CA . THR A 1 86 ? 14.195 -1.825 16.913 1.00 50.75 86 THR A CA 1
ATOM 649 C C . THR A 1 86 ? 12.990 -2.547 17.484 1.00 50.75 86 THR A C 1
ATOM 651 O O . THR A 1 86 ? 12.693 -2.340 18.679 1.00 50.75 86 THR A O 1
#